Protein AF-F6RCZ2-F1 (afdb_monomer_lite)

Sequence (76 aa):
LVCLTTRTNPSNLPYKETLEAT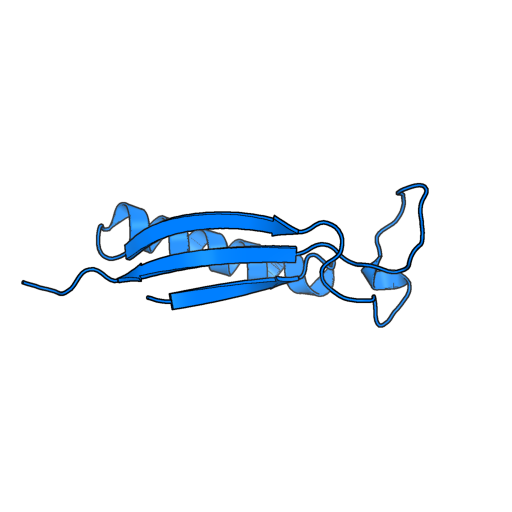LDSLERAGVWECLVTQPVDHWELATSEQETGLGTCANDGFISGIIYLYRKQETV

pLDDT: mean 86.85, std 14.26, range [45.81, 98.06]

Structure (mmCIF, N/CA/C/O backbone):
data_AF-F6RCZ2-F1
#
_entry.id   AF-F6RCZ2-F1
#
loop_
_atom_site.group_PDB
_atom_site.id
_atom_site.type_symbol
_atom_site.label_atom_id
_atom_site.label_alt_id
_atom_site.label_comp_id
_atom_site.label_asym_id
_atom_site.label_entity_id
_atom_site.label_seq_id
_atom_site.pdbx_PDB_ins_code
_atom_site.Cartn_x
_atom_site.Cartn_y
_atom_site.Cartn_z
_atom_site.occupancy
_atom_site.B_iso_or_equiv
_atom_site.auth_seq_id
_atom_site.auth_comp_id
_atom_site.auth_asym_id
_atom_site.auth_atom_id
_atom_site.pdbx_PDB_model_num
ATOM 1 N N . LEU A 1 1 ? -7.542 6.449 8.626 1.00 93.56 1 LEU A N 1
ATOM 2 C CA . LEU A 1 1 ? -6.922 5.524 7.647 1.00 93.56 1 LEU A CA 1
ATOM 3 C C . LEU A 1 1 ? -5.635 6.146 7.133 1.00 93.56 1 LEU A C 1
ATOM 5 O O . LEU A 1 1 ? -5.580 7.365 7.023 1.00 93.56 1 LEU A O 1
ATOM 9 N N . VAL A 1 2 ? -4.621 5.332 6.859 1.00 96.06 2 VAL A N 1
ATOM 10 C CA . VAL A 1 2 ? -3.341 5.757 6.282 1.00 96.06 2 VAL A CA 1
ATOM 11 C C . VAL A 1 2 ? -3.104 4.938 5.019 1.00 96.06 2 VAL A C 1
ATOM 13 O O . VAL A 1 2 ? -3.133 3.713 5.079 1.00 96.06 2 VAL A O 1
ATOM 16 N N . CYS A 1 3 ? -2.902 5.618 3.892 1.00 97.00 3 CYS A N 1
ATOM 17 C CA . CYS A 1 3 ? -2.536 5.001 2.620 1.00 97.00 3 CYS A CA 1
ATOM 18 C C . CYS A 1 3 ? -1.054 5.275 2.356 1.00 97.00 3 CYS A C 1
ATOM 20 O O . CYS A 1 3 ? -0.623 6.428 2.397 1.00 97.00 3 CYS A O 1
ATOM 22 N N . LEU A 1 4 ? -0.290 4.215 2.120 1.00 96.19 4 LEU A N 1
ATOM 23 C CA . LEU A 1 4 ? 1.129 4.258 1.798 1.00 96.19 4 LEU A CA 1
ATOM 24 C C . LEU A 1 4 ? 1.316 3.594 0.442 1.00 96.19 4 LEU A C 1
ATOM 26 O O . LEU A 1 4 ? 0.674 2.590 0.146 1.00 96.19 4 LEU A O 1
ATOM 30 N N . THR A 1 5 ? 2.198 4.145 -0.377 1.00 95.06 5 THR A N 1
ATOM 31 C CA . THR A 1 5 ? 2.529 3.565 -1.676 1.00 95.06 5 THR A CA 1
ATOM 32 C C . THR A 1 5 ? 4.037 3.479 -1.799 1.00 95.06 5 THR A C 1
ATOM 34 O O . THR A 1 5 ? 4.760 4.370 -1.351 1.00 95.06 5 THR A O 1
ATOM 37 N N . THR A 1 6 ? 4.5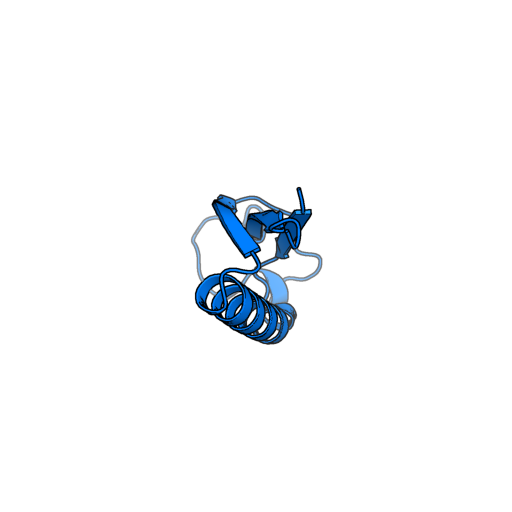25 2.379 -2.358 1.00 93.31 6 THR A N 1
ATOM 38 C CA . THR A 1 6 ? 5.949 2.194 -2.641 1.00 93.31 6 THR A CA 1
ATOM 39 C C . THR A 1 6 ? 6.127 1.789 -4.084 1.00 93.31 6 THR A C 1
ATOM 41 O O . THR A 1 6 ? 5.392 0.932 -4.566 1.00 93.31 6 THR A O 1
ATOM 44 N N . ARG A 1 7 ? 7.159 2.325 -4.729 1.00 91.00 7 ARG A N 1
ATOM 45 C CA . ARG A 1 7 ? 7.669 1.820 -6.003 1.00 91.00 7 ARG A CA 1
ATOM 46 C C . ARG A 1 7 ? 8.713 0.723 -5.777 1.00 91.00 7 ARG A C 1
ATOM 48 O O . ARG A 1 7 ? 9.424 0.731 -4.771 1.00 91.00 7 ARG A O 1
ATOM 55 N N . THR A 1 8 ? 8.830 -0.203 -6.713 1.00 85.56 8 THR A N 1
ATOM 56 C CA . THR A 1 8 ? 9.781 -1.318 -6.678 1.00 85.56 8 THR A CA 1
ATOM 57 C C . THR A 1 8 ? 10.839 -1.093 -7.753 1.00 85.56 8 THR A C 1
ATOM 59 O O . THR A 1 8 ? 10.828 -1.717 -8.807 1.00 85.56 8 THR A O 1
ATOM 62 N N . ASN A 1 9 ? 11.759 -0.170 -7.480 1.00 85.75 9 ASN A N 1
ATOM 63 C CA . ASN A 1 9 ? 12.981 0.038 -8.255 1.00 85.75 9 ASN A CA 1
ATOM 64 C C . ASN A 1 9 ? 14.209 -0.185 -7.345 1.00 85.75 9 ASN A C 1
ATOM 66 O O . ASN A 1 9 ? 14.101 -0.020 -6.124 1.00 85.75 9 ASN A O 1
ATOM 70 N N . PRO A 1 10 ? 15.387 -0.539 -7.894 1.00 84.81 10 PRO A N 1
ATOM 71 C CA . PRO A 1 10 ? 16.533 -0.982 -7.094 1.00 84.81 10 PRO A CA 1
ATOM 72 C C . PRO A 1 10 ? 16.975 0.003 -6.005 1.00 84.81 10 PRO A C 1
ATOM 74 O O . PRO A 1 10 ? 17.305 -0.408 -4.897 1.00 84.81 10 PRO A O 1
ATOM 77 N N . SER A 1 11 ? 16.938 1.309 -6.286 1.00 86.75 11 SER A N 1
ATOM 78 C CA . SER A 1 11 ? 17.321 2.338 -5.312 1.00 86.75 11 SER A CA 1
ATOM 79 C C . SER A 1 11 ? 16.302 2.519 -4.184 1.00 86.75 11 SER A C 1
ATOM 81 O O . SER A 1 11 ? 16.669 2.994 -3.112 1.00 86.75 11 SER A O 1
ATOM 83 N N .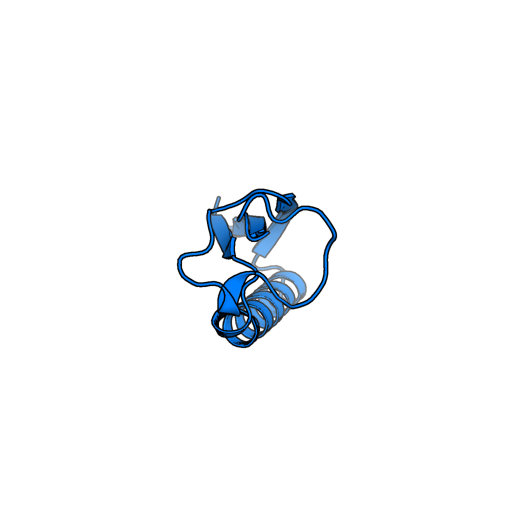 ASN A 1 12 ? 15.037 2.134 -4.395 1.00 89.12 12 ASN A N 1
ATOM 84 C CA . ASN A 1 12 ? 13.992 2.231 -3.378 1.00 89.12 12 ASN A CA 1
ATOM 85 C C . ASN A 1 12 ? 13.893 0.984 -2.488 1.00 89.12 12 ASN A C 1
ATOM 87 O O . ASN A 1 12 ? 13.285 1.051 -1.420 1.00 89.12 12 ASN A O 1
ATOM 91 N N . LEU A 1 13 ? 14.493 -0.139 -2.900 1.00 89.44 13 LEU A N 1
ATOM 92 C CA . LEU A 1 13 ? 14.374 -1.419 -2.199 1.00 89.44 13 LEU A CA 1
ATOM 93 C C . LEU A 1 13 ? 14.746 -1.335 -0.702 1.00 89.44 13 LEU A C 1
ATOM 95 O O . LEU A 1 13 ? 13.925 -1.764 0.108 1.00 89.44 13 LEU A O 1
ATOM 99 N N . PRO A 1 14 ? 15.859 -0.691 -0.286 1.00 93.31 14 PRO A N 1
ATOM 100 C CA . PRO A 1 14 ? 16.203 -0.600 1.138 1.00 93.31 14 PRO A CA 1
ATOM 101 C C . PRO A 1 14 ? 15.188 0.207 1.966 1.00 93.31 14 PRO A C 1
ATOM 103 O O . PRO A 1 14 ? 14.935 -0.089 3.136 1.00 93.31 14 PRO A O 1
ATOM 106 N N . TYR A 1 15 ? 14.579 1.239 1.368 1.00 93.12 15 TYR A N 1
ATOM 107 C CA . TYR A 1 15 ? 13.554 2.045 2.037 1.00 93.12 15 TYR A CA 1
ATOM 108 C C . TYR A 1 15 ? 12.250 1.269 2.187 1.00 93.12 15 TYR A C 1
ATOM 110 O O . TYR A 1 15 ? 11.600 1.365 3.227 1.00 93.12 15 TYR A O 1
ATOM 118 N N . LYS A 1 16 ? 11.892 0.476 1.171 1.00 93.94 16 LYS A N 1
ATOM 119 C CA . LYS A 1 16 ? 10.739 -0.422 1.222 1.00 93.94 16 LYS A CA 1
ATOM 120 C C . LYS A 1 16 ? 10.906 -1.468 2.324 1.00 93.94 16 LYS A C 1
ATOM 122 O O . LYS A 1 16 ? 10.019 -1.584 3.159 1.00 93.94 16 LYS A O 1
ATOM 127 N N . GLU A 1 17 ? 12.054 -2.140 2.392 1.00 95.25 17 GLU A N 1
ATOM 128 C CA . GLU A 1 17 ? 12.346 -3.120 3.451 1.00 95.25 17 GLU A CA 1
ATOM 129 C C . GLU A 1 17 ? 12.257 -2.489 4.851 1.00 95.25 17 GLU A C 1
ATOM 131 O O . GLU A 1 17 ? 11.642 -3.044 5.762 1.00 95.25 17 GLU A O 1
ATOM 136 N N . THR A 1 18 ? 12.812 -1.283 5.018 1.00 97.06 18 THR A N 1
ATOM 137 C CA . THR A 1 18 ? 12.745 -0.543 6.289 1.00 97.06 18 THR A CA 1
ATOM 138 C C . THR A 1 18 ? 11.305 -0.164 6.659 1.00 97.06 18 THR A C 1
ATOM 140 O O . THR A 1 18 ? 10.911 -0.252 7.828 1.00 97.06 18 THR A O 1
ATOM 143 N N . LEU A 1 19 ? 10.504 0.256 5.674 1.00 95.94 19 LEU A N 1
ATOM 144 C CA . LEU A 1 19 ? 9.091 0.576 5.863 1.00 95.94 19 LEU A CA 1
ATOM 145 C C . LEU A 1 19 ? 8.302 -0.667 6.279 1.00 95.94 19 LEU A C 1
ATOM 147 O O . LEU A 1 19 ? 7.581 -0.614 7.272 1.00 95.94 19 LEU A O 1
ATOM 151 N N . GLU A 1 20 ? 8.459 -1.779 5.563 1.00 96.25 20 GLU A N 1
ATOM 152 C CA . GLU A 1 20 ? 7.761 -3.038 5.841 1.00 96.25 20 GLU A CA 1
ATOM 153 C C . GLU A 1 20 ? 8.114 -3.581 7.231 1.00 96.25 20 GLU A C 1
ATOM 155 O O . GLU A 1 20 ? 7.218 -3.957 7.983 1.00 96.25 20 GLU A O 1
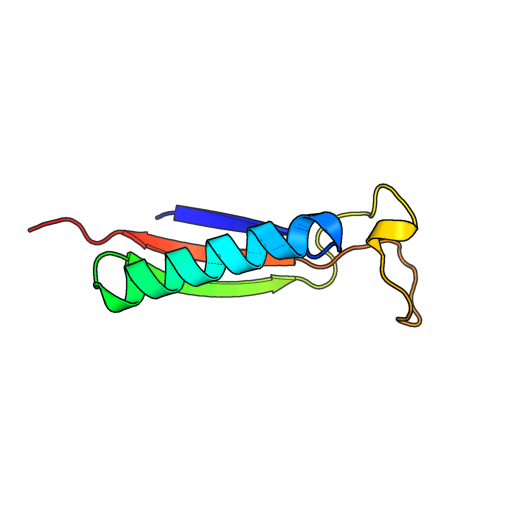ATOM 160 N N . ALA A 1 21 ? 9.386 -3.511 7.638 1.00 97.88 21 ALA A N 1
ATOM 161 C CA . ALA A 1 21 ? 9.802 -3.875 8.993 1.00 97.88 21 ALA A CA 1
ATOM 162 C C . ALA A 1 21 ? 9.165 -2.979 10.074 1.00 97.88 21 ALA A C 1
ATOM 164 O O . ALA A 1 21 ? 8.814 -3.444 11.162 1.00 97.88 21 ALA A O 1
ATOM 165 N N . THR A 1 22 ? 8.996 -1.684 9.786 1.00 97.56 22 THR A N 1
ATOM 166 C CA . THR A 1 22 ? 8.327 -0.746 10.701 1.00 97.56 22 THR A CA 1
ATOM 167 C C . THR A 1 22 ? 6.833 -1.047 10.811 1.00 97.56 22 THR A C 1
ATOM 169 O O . THR A 1 22 ? 6.291 -1.039 11.916 1.00 97.56 22 THR A O 1
ATOM 172 N N . LEU A 1 23 ? 6.169 -1.330 9.689 1.00 96.94 23 LEU A N 1
ATOM 173 C CA . LEU A 1 23 ? 4.751 -1.684 9.657 1.00 96.94 23 LEU A CA 1
ATOM 174 C C . LEU A 1 23 ? 4.484 -2.991 10.413 1.00 96.94 23 LEU A C 1
ATOM 176 O O . LEU A 1 23 ? 3.619 -3.005 11.284 1.00 96.94 23 LEU A O 1
ATOM 180 N N . ASP A 1 24 ? 5.301 -4.024 10.192 1.00 97.44 24 ASP A N 1
ATOM 181 C CA . ASP A 1 24 ? 5.230 -5.293 10.929 1.00 97.44 24 ASP A CA 1
ATOM 182 C C . ASP A 1 24 ? 5.363 -5.089 12.450 1.00 97.44 24 ASP A C 1
ATOM 184 O O . ASP A 1 24 ? 4.605 -5.651 13.240 1.00 97.44 24 ASP A O 1
ATOM 188 N N . SER A 1 25 ? 6.292 -4.231 12.883 1.00 98.00 25 SER A N 1
ATOM 189 C CA . SER A 1 25 ? 6.442 -3.877 14.300 1.00 98.00 25 SER A CA 1
ATOM 190 C C . SER A 1 25 ? 5.178 -3.218 14.876 1.00 98.00 25 SER A C 1
ATOM 192 O O . SER A 1 25 ? 4.739 -3.566 15.974 1.00 98.00 25 SER A O 1
ATOM 194 N N . LEU A 1 26 ? 4.563 -2.291 14.132 1.00 96.69 26 LEU A N 1
ATOM 195 C CA . LEU A 1 26 ? 3.339 -1.595 14.547 1.00 96.69 26 LEU A CA 1
ATOM 196 C C . LEU A 1 26 ? 2.122 -2.530 14.594 1.00 96.69 26 LEU A C 1
ATOM 198 O O . LEU A 1 26 ? 1.295 -2.404 15.502 1.00 96.69 26 LEU A O 1
ATOM 202 N N . GLU A 1 27 ? 2.027 -3.472 13.657 1.00 96.00 27 GLU A N 1
ATOM 203 C CA . GLU A 1 27 ? 1.001 -4.516 13.659 1.00 96.00 27 GLU A CA 1
ATOM 204 C C . GLU A 1 27 ? 1.164 -5.462 14.847 1.00 96.00 27 GLU A C 1
ATOM 206 O O . GLU A 1 27 ? 0.210 -5.697 15.589 1.00 96.00 27 GLU A O 1
ATOM 211 N N . ARG A 1 28 ? 2.386 -5.947 15.103 1.00 96.56 28 ARG A N 1
ATOM 212 C CA . ARG A 1 28 ? 2.674 -6.812 16.259 1.00 96.56 28 ARG A CA 1
ATOM 213 C C . ARG A 1 28 ? 2.431 -6.120 17.596 1.00 96.56 28 ARG A C 1
ATOM 215 O O . ARG A 1 28 ? 2.048 -6.778 18.559 1.00 96.56 28 ARG A O 1
ATOM 222 N N . ALA A 1 29 ? 2.634 -4.807 17.664 1.00 96.62 29 ALA A N 1
ATOM 223 C CA . ALA A 1 29 ? 2.303 -3.998 18.833 1.00 96.62 29 ALA A CA 1
ATOM 224 C C . ALA A 1 29 ? 0.794 -3.704 18.967 1.00 96.62 29 ALA A C 1
ATOM 226 O O . ALA A 1 29 ? 0.381 -3.105 19.958 1.00 96.62 29 ALA A O 1
ATOM 227 N N . GLY A 1 30 ? -0.031 -4.097 17.989 1.00 95.56 30 GLY A N 1
ATOM 228 C CA . GLY A 1 30 ? -1.481 -3.897 18.003 1.00 95.56 30 GLY A CA 1
ATOM 229 C C . GLY A 1 30 ? -1.910 -2.434 17.892 1.00 95.56 30 GLY A C 1
ATOM 230 O O . GLY A 1 30 ? -3.065 -2.116 18.152 1.00 95.56 30 GLY A O 1
ATOM 231 N N . VAL A 1 31 ? -0.999 -1.528 17.526 1.00 97.00 31 VAL A N 1
ATOM 232 C CA . VAL A 1 31 ? -1.291 -0.091 17.387 1.00 97.00 31 VAL A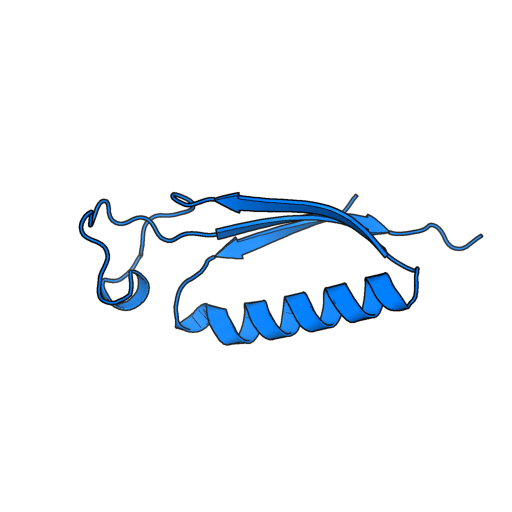 CA 1
ATOM 233 C C . VAL A 1 31 ? -1.766 0.262 15.981 1.00 97.00 31 VAL A C 1
ATOM 235 O O . VAL A 1 31 ? -2.382 1.309 15.771 1.00 97.00 31 VAL A O 1
ATOM 238 N N . TRP A 1 32 ? -1.460 -0.589 15.004 1.00 97.19 32 TRP A N 1
ATOM 239 C CA . TRP A 1 32 ? -1.902 -0.467 13.622 1.00 97.19 32 TRP A CA 1
ATOM 240 C C . TRP A 1 32 ? -2.436 -1.810 13.136 1.00 97.19 32 TRP A C 1
ATOM 242 O O . TRP A 1 32 ? -2.059 -2.865 13.631 1.00 97.19 32 TRP A O 1
ATOM 252 N N . GLU A 1 33 ? -3.318 -1.756 12.152 1.00 97.06 33 GLU A N 1
ATOM 253 C CA . GLU A 1 33 ? -3.927 -2.920 11.524 1.00 97.06 33 GLU A CA 1
ATOM 254 C C . GLU A 1 33 ? -3.859 -2.764 10.013 1.00 97.06 33 GLU A C 1
ATOM 256 O O . GLU A 1 33 ? -4.299 -1.742 9.466 1.00 97.06 33 GLU A O 1
ATOM 261 N N . CYS A 1 34 ? -3.302 -3.775 9.352 1.00 97.06 34 CYS A N 1
ATOM 262 C CA . CYS A 1 34 ? -3.272 -3.848 7.905 1.00 97.06 34 CYS A CA 1
ATOM 263 C C . CYS A 1 34 ? -4.660 -4.214 7.373 1.00 97.06 34 CYS A C 1
ATOM 265 O O . CYS A 1 34 ? -5.235 -5.239 7.734 1.00 97.06 34 CYS A O 1
ATOM 267 N N . LEU A 1 35 ? -5.202 -3.359 6.509 1.00 97.44 35 LEU A N 1
ATOM 268 C CA . LEU A 1 35 ? -6.470 -3.597 5.825 1.00 97.44 35 LEU A CA 1
ATOM 269 C C . LEU A 1 35 ? -6.251 -4.141 4.414 1.00 97.44 35 LEU A C 1
ATOM 271 O O . LEU A 1 35 ? -7.023 -4.977 3.953 1.00 97.44 35 LEU A O 1
ATOM 275 N N . VAL A 1 36 ? -5.236 -3.632 3.708 1.00 97.44 36 VAL A N 1
ATOM 276 C CA . VAL A 1 36 ? -4.922 -4.021 2.328 1.00 97.44 36 VAL A CA 1
ATOM 277 C C . VAL A 1 36 ? -3.417 -3.949 2.109 1.00 97.44 36 VAL A C 1
ATOM 279 O O . VAL A 1 36 ? -2.807 -2.927 2.416 1.00 97.44 36 VAL A O 1
ATOM 282 N N . THR A 1 37 ? -2.868 -4.980 1.471 1.00 96.88 37 THR A N 1
ATOM 283 C CA . THR A 1 37 ? -1.559 -4.951 0.809 1.00 96.88 37 THR A CA 1
ATOM 284 C C . THR A 1 37 ? -1.768 -5.408 -0.627 1.00 96.88 37 THR A C 1
ATOM 286 O O . THR A 1 37 ? -2.008 -6.589 -0.874 1.00 96.88 37 THR A O 1
ATOM 289 N N . GLN A 1 38 ? -1.729 -4.472 -1.572 1.00 97.31 38 GLN A N 1
ATOM 290 C CA . GLN A 1 38 ? -2.028 -4.732 -2.977 1.00 97.31 38 GLN A CA 1
ATOM 291 C C . GLN A 1 38 ? -0.799 -4.436 -3.845 1.00 97.31 38 GLN A C 1
ATOM 293 O O . GLN A 1 38 ? -0.459 -3.261 -4.012 1.00 97.31 38 GLN A O 1
ATOM 298 N N . PRO A 1 39 ? -0.140 -5.455 -4.427 1.00 95.44 39 PRO A N 1
ATOM 299 C CA . PRO A 1 39 ? 0.861 -5.233 -5.462 1.00 95.44 39 PRO A CA 1
ATOM 300 C C . PRO A 1 39 ? 0.203 -4.711 -6.745 1.00 95.44 39 PRO A C 1
ATOM 302 O O . PRO A 1 39 ? -0.920 -5.092 -7.085 1.00 95.44 39 PRO A O 1
A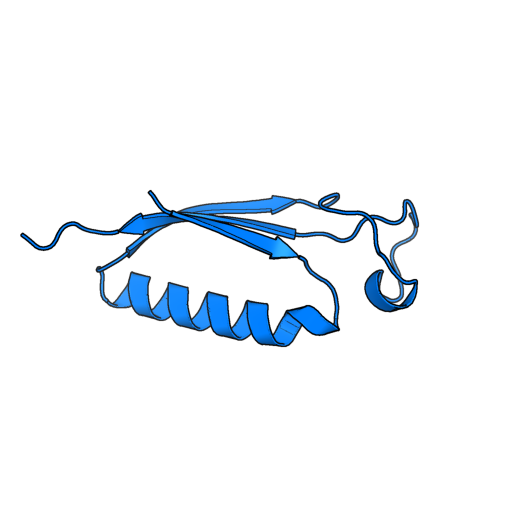TOM 305 N N . VAL A 1 40 ? 0.907 -3.830 -7.448 1.00 94.62 40 VAL A N 1
ATOM 306 C CA . VAL A 1 40 ? 0.489 -3.243 -8.721 1.00 94.62 40 VAL A CA 1
ATOM 307 C C . VAL A 1 40 ? 1.632 -3.407 -9.711 1.00 94.62 40 VAL A C 1
ATOM 309 O O . VAL A 1 40 ? 2.690 -2.808 -9.533 1.00 94.62 40 VAL A O 1
ATOM 312 N N . ASP A 1 41 ? 1.419 -4.215 -10.747 1.00 89.69 41 ASP A N 1
ATOM 313 C CA . ASP A 1 41 ? 2.477 -4.548 -11.708 1.00 89.69 41 ASP A CA 1
ATOM 314 C C . ASP A 1 41 ? 2.889 -3.341 -12.563 1.00 89.69 41 ASP A C 1
ATOM 316 O O . ASP A 1 41 ? 4.074 -3.138 -12.800 1.00 89.69 41 ASP A O 1
ATOM 320 N N . HIS A 1 42 ? 1.921 -2.507 -12.963 1.00 90.94 42 HIS A N 1
ATOM 321 C CA . HIS A 1 42 ? 2.145 -1.307 -13.777 1.00 90.94 42 HIS A CA 1
ATOM 322 C C . HIS A 1 42 ? 1.842 -0.063 -12.938 1.00 90.94 42 HIS A C 1
ATOM 324 O O . HIS A 1 42 ? 0.739 0.481 -12.994 1.00 90.94 42 HIS A O 1
ATOM 330 N N . TRP A 1 43 ? 2.788 0.332 -12.085 1.00 91.19 43 TRP A N 1
ATOM 331 C CA . TRP A 1 43 ? 2.596 1.439 -11.147 1.00 91.19 43 TRP A CA 1
ATOM 332 C C . TRP A 1 43 ? 2.963 2.787 -11.776 1.00 91.19 43 TRP A C 1
ATOM 334 O O . TRP A 1 43 ? 2.114 3.661 -11.934 1.00 91.19 43 TRP A O 1
ATOM 344 N N . GLU A 1 44 ? 4.224 2.943 -12.171 1.00 88.31 44 GLU A N 1
ATOM 345 C CA . GLU A 1 44 ? 4.786 4.177 -12.732 1.00 88.31 44 GLU A CA 1
ATOM 346 C C . GLU A 1 44 ? 5.750 3.839 -13.869 1.00 88.31 44 GLU A C 1
ATOM 348 O O . GLU A 1 44 ? 6.281 2.734 -13.913 1.00 88.31 44 GLU A O 1
ATOM 353 N N . LEU A 1 45 ? 6.003 4.780 -14.781 1.00 87.44 45 LEU A N 1
ATOM 354 C CA . LEU A 1 45 ? 7.054 4.611 -15.786 1.00 87.44 45 LEU A CA 1
ATOM 355 C C . LEU A 1 45 ? 8.436 4.824 -15.158 1.00 87.44 45 LEU A C 1
ATOM 357 O O . LEU A 1 45 ? 8.650 5.781 -14.411 1.00 87.44 45 LEU A O 1
ATOM 361 N N . ALA A 1 46 ? 9.379 3.955 -15.508 1.00 83.25 46 ALA A N 1
ATOM 362 C CA . ALA A 1 46 ? 10.782 4.093 -15.165 1.00 83.25 46 ALA A CA 1
ATOM 363 C C . ALA A 1 46 ? 11.333 5.414 -15.719 1.00 83.25 46 ALA A C 1
ATOM 365 O O . ALA A 1 46 ? 11.132 5.762 -16.884 1.00 83.25 46 ALA A O 1
ATOM 366 N N . THR A 1 47 ? 12.076 6.143 -14.892 1.00 78.31 47 THR A N 1
ATOM 367 C CA . THR A 1 47 ? 12.770 7.370 -15.311 1.00 78.31 47 THR A CA 1
ATOM 368 C C . THR A 1 47 ? 14.158 7.080 -15.880 1.00 78.31 47 THR A C 1
ATOM 370 O O . THR A 1 47 ? 14.782 7.952 -16.483 1.00 78.31 47 THR A O 1
ATOM 373 N N . SER A 1 48 ? 14.636 5.845 -15.709 1.00 73.62 48 SER A N 1
ATOM 374 C CA . SER A 1 48 ? 15.897 5.344 -16.245 1.00 73.62 48 SER A CA 1
ATOM 375 C C . SER A 1 48 ? 15.820 3.841 -16.515 1.00 73.62 48 SER A C 1
ATOM 377 O O . SER A 1 48 ? 15.184 3.103 -15.766 1.00 73.62 48 SER A O 1
ATOM 379 N N . GLU A 1 49 ? 16.555 3.363 -17.523 1.00 69.06 49 GLU A N 1
ATOM 380 C CA . GLU A 1 49 ? 16.676 1.936 -17.855 1.00 69.06 49 GLU A CA 1
ATOM 381 C C . GLU A 1 49 ? 17.159 1.089 -16.664 1.00 69.06 49 GLU A C 1
ATOM 383 O O . GLU A 1 49 ? 16.788 -0.078 -16.540 1.00 69.06 49 GLU A O 1
ATOM 388 N N . GLN A 1 50 ? 17.934 1.686 -15.749 1.00 68.19 50 GLN A N 1
ATOM 389 C CA . GLN A 1 50 ? 18.434 1.020 -14.538 1.00 68.19 50 GLN A CA 1
ATOM 390 C C . GLN A 1 50 ? 17.328 0.718 -13.513 1.00 68.19 50 GLN A C 1
ATOM 392 O O . GLN A 1 50 ? 17.533 -0.107 -12.623 1.00 68.19 50 GLN A O 1
ATOM 397 N N . GLU A 1 51 ? 16.172 1.383 -13.607 1.00 66.31 51 GLU A N 1
ATOM 398 C CA . GLU A 1 51 ? 15.042 1.184 -12.692 1.00 66.31 51 GLU A CA 1
ATOM 399 C C . GLU A 1 51 ? 14.183 -0.025 -13.071 1.00 66.31 51 GLU A C 1
ATOM 401 O O . GLU A 1 51 ? 13.559 -0.613 -12.191 1.00 66.31 51 GLU A O 1
ATOM 406 N N . THR A 1 52 ? 14.200 -0.430 -14.343 1.00 63.00 52 THR A N 1
ATOM 407 C CA . THR A 1 52 ? 13.367 -1.516 -14.891 1.00 63.00 52 THR A CA 1
ATOM 408 C C . THR A 1 52 ? 13.826 -2.917 -14.470 1.00 63.00 52 THR A C 1
ATOM 410 O O . THR A 1 52 ? 13.088 -3.881 -14.640 1.00 63.00 52 THR A O 1
ATOM 413 N N . GLY A 1 53 ? 15.028 -3.051 -13.894 1.00 59.78 53 GLY A N 1
ATOM 414 C CA . GLY A 1 53 ? 15.621 -4.347 -13.558 1.00 59.78 53 GLY A CA 1
ATOM 415 C C . GLY A 1 53 ? 15.939 -5.198 -14.800 1.00 59.78 53 GLY A C 1
ATOM 416 O O . GLY A 1 53 ? 15.272 -5.142 -15.830 1.00 59.78 53 GLY A O 1
ATOM 417 N N . LEU A 1 54 ? 16.996 -6.010 -14.739 1.00 55.94 54 LEU A N 1
ATOM 418 C CA . LEU A 1 54 ? 17.260 -6.975 -15.807 1.00 55.94 54 LEU A CA 1
ATOM 419 C C . LEU A 1 54 ? 16.217 -8.103 -15.748 1.00 55.94 54 LEU A C 1
ATOM 421 O O . LEU A 1 54 ? 16.286 -8.954 -14.866 1.00 55.94 54 LEU A O 1
ATOM 425 N N . GLY A 1 55 ? 15.327 -8.166 -16.741 1.00 53.19 55 GLY A N 1
ATOM 426 C CA . GLY A 1 55 ? 14.810 -9.451 -17.221 1.00 53.19 55 GLY A CA 1
ATOM 427 C C . GLY A 1 55 ? 13.340 -9.781 -16.969 1.00 53.19 55 GLY A C 1
ATOM 428 O O . GLY A 1 55 ? 13.051 -10.863 -16.467 1.00 53.19 55 GLY A O 1
ATOM 429 N N . THR A 1 56 ? 12.404 -8.966 -17.456 1.00 45.94 56 THR A N 1
ATOM 430 C CA . THR A 1 56 ? 11.107 -9.512 -17.893 1.00 45.94 56 THR A CA 1
ATOM 431 C C . THR A 1 56 ? 10.774 -9.042 -19.307 1.00 45.94 56 THR A C 1
ATOM 433 O O . THR A 1 56 ? 11.099 -7.938 -19.730 1.00 45.94 56 THR A O 1
ATOM 436 N N . CYS A 1 57 ? 10.224 -9.961 -20.092 1.00 45.81 57 CYS A N 1
ATOM 437 C CA . CYS A 1 57 ? 10.132 -9.956 -21.554 1.00 45.81 57 CYS A CA 1
ATOM 438 C C . CYS A 1 57 ? 9.062 -9.001 -22.127 1.00 45.81 57 CYS A C 1
ATOM 440 O O . CYS A 1 57 ? 8.566 -9.216 -23.231 1.00 45.81 57 CYS A O 1
ATOM 442 N N . ALA A 1 58 ? 8.726 -7.941 -21.401 1.00 50.12 58 ALA A N 1
ATOM 443 C CA . ALA A 1 58 ? 7.809 -6.895 -21.822 1.00 50.12 58 ALA A CA 1
ATOM 444 C C . ALA A 1 58 ? 8.314 -5.565 -21.247 1.00 50.12 58 ALA A C 1
ATOM 446 O O . ALA A 1 58 ? 7.889 -5.137 -20.184 1.00 50.12 58 ALA A O 1
ATOM 447 N N . ASN A 1 59 ? 9.275 -4.932 -21.925 1.00 61.47 59 ASN A N 1
ATOM 448 C CA . ASN A 1 59 ? 9.690 -3.567 -21.593 1.00 61.47 59 ASN A CA 1
ATOM 449 C C . ASN A 1 59 ? 8.613 -2.588 -22.084 1.00 61.47 59 ASN A C 1
ATOM 451 O O . ASN A 1 59 ? 8.805 -1.896 -23.081 1.00 61.47 59 ASN A O 1
ATOM 455 N N . ASP A 1 60 ? 7.464 -2.552 -21.419 1.00 75.12 60 ASP A N 1
ATOM 456 C CA . ASP A 1 60 ? 6.514 -1.441 -21.553 1.00 75.12 60 ASP A CA 1
ATOM 457 C C . ASP A 1 60 ? 6.923 -0.222 -20.704 1.00 75.12 60 ASP A C 1
ATOM 459 O O . ASP A 1 60 ? 6.282 0.827 -20.758 1.00 75.12 60 ASP A O 1
ATOM 463 N N . GLY A 1 61 ? 8.044 -0.344 -19.982 1.00 79.56 61 GLY A N 1
ATOM 464 C CA . GLY A 1 61 ? 8.692 0.728 -19.240 1.00 79.56 61 GLY A CA 1
ATOM 465 C C . GLY A 1 61 ? 8.100 0.961 -17.858 1.00 79.56 61 GLY A C 1
ATOM 466 O O . GLY A 1 61 ? 8.531 1.901 -17.196 1.00 79.56 61 GLY A O 1
ATOM 467 N N . PHE A 1 62 ? 7.143 0.147 -17.407 1.00 86.06 62 PHE A N 1
ATOM 468 C CA . PHE A 1 62 ? 6.583 0.293 -16.070 1.00 86.06 62 PHE A CA 1
ATOM 469 C C . PHE A 1 62 ? 7.449 -0.386 -15.004 1.00 86.06 62 PHE A C 1
ATOM 471 O O . PHE A 1 62 ? 7.992 -1.471 -15.196 1.00 86.06 62 PHE A O 1
ATOM 478 N N . ILE A 1 63 ? 7.547 0.259 -13.844 1.00 89.00 63 ILE A N 1
ATOM 479 C CA . ILE A 1 63 ? 7.992 -0.356 -12.597 1.00 89.00 63 ILE A CA 1
ATOM 480 C C . ILE A 1 63 ? 6.769 -0.761 -11.779 1.00 89.00 63 ILE A C 1
ATOM 482 O O . ILE A 1 63 ? 5.727 -0.099 -11.817 1.00 89.00 63 ILE A O 1
ATOM 486 N N . SER A 1 64 ? 6.910 -1.833 -11.006 1.00 91.75 64 SER A N 1
ATOM 487 C CA . SER A 1 64 ? 5.860 -2.284 -10.100 1.00 91.75 64 SER A CA 1
ATOM 488 C C . SER A 1 64 ? 5.854 -1.475 -8.806 1.00 91.75 64 SER A C 1
ATOM 490 O O . SER A 1 64 ? 6.816 -0.789 -8.455 1.00 91.75 64 SER A O 1
ATOM 492 N N . GLY A 1 65 ? 4.765 -1.564 -8.058 1.00 93.81 65 GLY A N 1
ATOM 493 C CA . GLY A 1 65 ? 4.596 -0.906 -6.772 1.00 93.81 65 GLY A CA 1
ATOM 494 C C . GLY A 1 65 ? 3.702 -1.706 -5.837 1.00 93.81 65 GLY A C 1
ATOM 495 O O . GLY A 1 65 ? 3.210 -2.777 -6.186 1.00 93.81 65 GLY A O 1
ATOM 496 N N . ILE A 1 66 ? 3.511 -1.197 -4.625 1.00 96.31 66 ILE A N 1
ATOM 497 C CA . ILE A 1 66 ? 2.596 -1.768 -3.634 1.00 96.31 66 ILE A CA 1
ATOM 498 C C . ILE A 1 66 ? 1.820 -0.636 -2.974 1.00 96.31 66 ILE A C 1
ATOM 500 O O . ILE A 1 66 ? 2.402 0.381 -2.591 1.00 96.31 66 ILE A O 1
ATOM 504 N N . ILE A 1 67 ? 0.511 -0.832 -2.834 1.00 96.88 67 ILE A N 1
ATOM 505 C CA . ILE A 1 67 ? -0.374 -0.007 -2.019 1.00 96.88 67 ILE A CA 1
ATOM 506 C C . ILE A 1 67 ? -0.579 -0.717 -0.688 1.00 96.88 67 ILE A C 1
ATOM 508 O O . ILE A 1 67 ? -1.001 -1.874 -0.659 1.00 96.88 67 ILE A O 1
ATOM 512 N N . TYR A 1 68 ? -0.357 0.002 0.404 1.00 97.50 68 TYR A N 1
ATOM 513 C CA . TYR A 1 68 ? -0.713 -0.445 1.737 1.00 97.50 68 TYR A CA 1
ATOM 514 C C . TYR A 1 68 ? -1.783 0.466 2.331 1.00 97.50 68 TYR A C 1
ATOM 516 O O . TYR A 1 68 ? -1.630 1.690 2.363 1.00 97.50 68 TYR A O 1
ATOM 524 N N . LEU A 1 69 ? -2.856 -0.127 2.845 1.00 98.06 69 LEU A N 1
ATOM 525 C CA . LEU A 1 69 ? -3.898 0.579 3.576 1.00 98.06 69 LEU A CA 1
ATOM 526 C C . LEU A 1 69 ? -3.900 0.107 5.022 1.00 98.06 69 LEU A C 1
ATOM 528 O O . LEU A 1 69 ? -4.153 -1.062 5.295 1.00 98.06 69 LEU A O 1
ATOM 532 N N . TYR A 1 70 ? -3.686 1.041 5.941 1.00 97.56 70 TYR A N 1
ATOM 533 C CA . TYR A 1 70 ? -3.674 0.771 7.370 1.00 97.56 70 TYR A CA 1
ATOM 534 C C . TYR A 1 70 ? -4.724 1.572 8.129 1.00 97.56 70 TYR A C 1
ATOM 536 O O . TYR A 1 70 ? -5.053 2.724 7.807 1.00 97.56 70 TYR A O 1
ATOM 544 N N . ARG A 1 71 ? -5.190 0.982 9.224 1.00 97.12 71 ARG A N 1
ATOM 545 C CA . ARG A 1 71 ? -5.937 1.659 10.277 1.00 97.12 71 ARG A CA 1
ATOM 546 C C . ARG A 1 71 ? -5.048 1.799 11.509 1.00 97.12 71 ARG A C 1
ATOM 548 O O . ARG A 1 71 ? -4.545 0.812 12.026 1.00 97.12 71 ARG A O 1
ATOM 555 N N . LYS A 1 72 ? -4.874 3.032 11.984 1.00 94.88 72 LYS A N 1
ATOM 556 C CA . LYS A 1 72 ? -4.342 3.292 13.327 1.00 94.88 72 LYS A CA 1
ATOM 557 C C . LYS A 1 72 ? -5.428 2.951 14.340 1.00 94.88 72 LYS A C 1
ATOM 559 O O . LYS A 1 72 ? -6.565 3.376 14.132 1.00 94.88 72 LYS A O 1
ATOM 564 N N . GLN A 1 73 ? -5.082 2.227 15.396 1.00 93.12 73 GLN A N 1
ATOM 565 C CA . GLN A 1 73 ? -5.984 2.054 16.527 1.00 93.12 73 GLN A CA 1
ATOM 566 C C . GLN A 1 73 ? -6.063 3.374 17.299 1.00 93.12 73 GLN A C 1
ATOM 568 O O . GLN A 1 73 ? -5.047 4.042 17.509 1.00 93.12 73 GLN A O 1
ATOM 573 N N . GLU A 1 74 ? -7.270 3.779 17.679 1.00 83.06 74 GLU A N 1
ATOM 574 C CA . GLU A 1 74 ? -7.448 4.875 18.627 1.00 83.06 74 GLU A CA 1
ATOM 575 C C . GLU A 1 74 ? -7.071 4.348 20.012 1.00 83.06 74 GLU A C 1
ATOM 577 O O . GLU A 1 74 ? -7.547 3.293 20.433 1.00 83.06 74 GLU A O 1
ATOM 582 N N . THR A 1 75 ? -6.165 5.037 20.703 1.00 69.62 75 THR A N 1
ATOM 583 C CA . THR A 1 75 ? -5.850 4.725 22.096 1.00 69.62 75 THR A CA 1
ATOM 584 C C . THR A 1 75 ? -7.114 4.963 22.922 1.00 69.62 75 THR A C 1
ATOM 586 O O . THR A 1 75 ? -7.578 6.101 22.993 1.00 69.62 75 THR A O 1
ATOM 589 N N . VAL A 1 76 ? -7.681 3.894 23.488 1.00 54.69 76 VAL A N 1
ATOM 590 C CA . VAL A 1 76 ? -8.804 3.962 24.442 1.00 54.69 76 VAL A CA 1
ATOM 591 C C . VAL A 1 76 ? -8.324 4.525 25.773 1.00 54.69 76 VAL A C 1
ATOM 593 O O . VAL A 1 76 ? -7.226 4.113 26.215 1.00 54.69 76 VAL A O 1
#

Foldseek 3Di:
DDKDKFWDFPVCVVVVVVVVVVVVVCVVVVQKDWPDKDKAAFDDFDPDPNRCDPDDPDPPRGTIMIMTDMDGDDDD

Secondary structure (DSSP, 8-state):
-EEEEEE--TTTHHHHHHHHHHHHHHHHTTSEEEEEEEEEEEEEE-SSGGGS-S--S--S-EEEEEEEEEEEPP--

Radius of gyration: 14.88 Å; chains: 1; bounding box: 27×17×46 Å

Organism: Mus musculus (NCBI:txid10090)